Protein AF-A0A679FP13-F1 (afdb_monomer)

Solvent-accessible surface area (backbone atoms only — not comparable to full-atom values): 3685 Å² total; per-residue (Å²): 132,60,70,66,59,54,47,40,58,74,57,45,46,62,51,53,49,55,55,62,66,32,67,67,57,40,51,51,51,55,57,54,54,70,47,47,65,58,51,52,53,54,48,50,53,48,49,63,76,65,48,95,48,94,64,45,67,63,60,76,73,105

Radius of gyration: 22.01 Å; Cα contacts (8 Å, |Δi|>4): 9; chains: 1; bounding box: 35×36×50 Å

Mean predicted aligned error: 6.64 Å

Sequence (62 aa):
MNRFMRFLDEKFMPVAARVGEQRHLQAIRDGIIMTVPLVIIGSLFLIIAFLPIKGYESFMST

pLDDT: mean 90.81, std 6.93, range [58.38, 97.38]

Organism: NCBI:txid129338

Secondary structure (DSSP, 8-state):
--HHHHHIIIIIHHHHHHHHT-HHHHHHHHHHHTTHHHHHHHHHHHHHHT---TTHHHHHT-

Structure (mmCIF, N/CA/C/O backbone):
data_AF-A0A679FP13-F1
#
_entry.id   AF-A0A679FP13-F1
#
loop_
_atom_site.group_PDB
_atom_site.id
_atom_site.type_symbol
_atom_site.label_atom_id
_atom_site.label_alt_id
_atom_site.label_comp_id
_atom_site.label_asym_id
_atom_site.label_entity_id
_atom_site.label_seq_id
_atom_site.pdbx_PDB_ins_code
_atom_site.Cartn_x
_atom_site.Cartn_y
_atom_site.Cartn_z
_atom_site.occupancy
_atom_site.B_iso_or_equiv
_atom_site.auth_seq_id
_atom_site.auth_comp_id
_atom_site.auth_asym_id
_atom_site.auth_atom_id
_atom_site.pdbx_PDB_model_num
ATOM 1 N N . MET A 1 1 ? -15.318 26.929 12.752 1.00 58.38 1 MET A N 1
ATOM 2 C CA . MET A 1 1 ? -15.242 25.505 12.356 1.00 58.38 1 MET A CA 1
ATOM 3 C C . MET A 1 1 ? -16.545 25.121 11.667 1.00 58.38 1 MET A C 1
ATOM 5 O O . MET A 1 1 ? -17.601 25.340 12.253 1.00 58.38 1 MET A O 1
ATOM 9 N N . ASN A 1 2 ? -16.502 24.622 10.430 1.00 86.50 2 ASN A N 1
ATOM 10 C CA . ASN A 1 2 ? -17.711 24.256 9.680 1.00 86.50 2 ASN A CA 1
ATOM 11 C 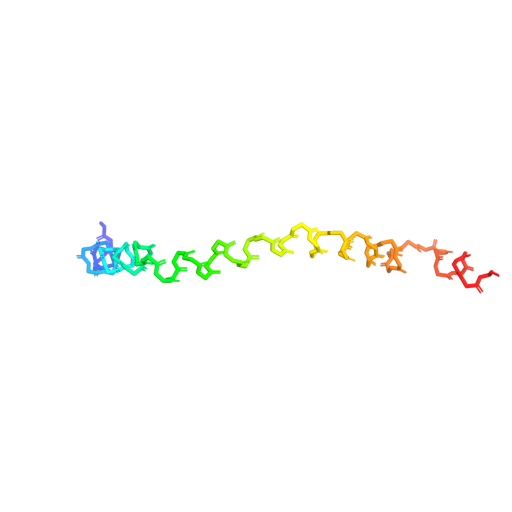C . ASN A 1 2 ? -18.469 23.138 10.417 1.00 86.50 2 ASN A C 1
ATOM 13 O O . ASN A 1 2 ? -17.856 22.145 10.804 1.00 86.50 2 ASN A O 1
ATOM 17 N N . ARG A 1 3 ? -19.795 23.274 10.603 1.00 84.00 3 ARG A N 1
ATOM 18 C CA . ARG A 1 3 ? -20.632 22.262 11.295 1.00 84.00 3 ARG A CA 1
ATOM 19 C C . ARG A 1 3 ? -20.456 20.856 10.719 1.00 84.00 3 ARG A C 1
ATOM 21 O O . ARG A 1 3 ? -20.497 19.891 11.467 1.00 84.00 3 ARG A O 1
ATOM 28 N N . PHE A 1 4 ? -20.229 20.767 9.411 1.00 88.00 4 PHE A N 1
ATOM 29 C CA . PHE A 1 4 ? -19.939 19.521 8.711 1.00 88.00 4 PHE A CA 1
ATOM 30 C C . PHE A 1 4 ? -18.659 18.8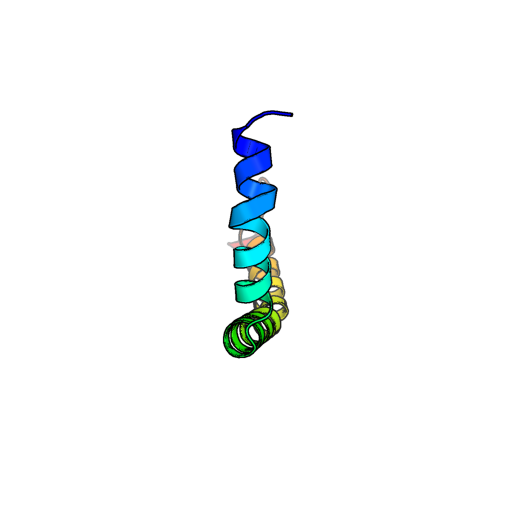36 9.213 1.00 88.00 4 PHE A C 1
ATOM 32 O O . PHE A 1 4 ? -18.699 17.664 9.567 1.00 88.00 4 PHE A O 1
ATOM 39 N N . MET A 1 5 ? -17.550 19.576 9.326 1.00 89.12 5 MET A N 1
ATOM 40 C CA . MET A 1 5 ? -16.298 19.024 9.862 1.00 89.12 5 MET A CA 1
ATOM 41 C C . MET A 1 5 ? -16.461 18.596 11.319 1.00 89.12 5 MET A C 1
ATOM 43 O O . MET A 1 5 ? -16.027 17.516 11.694 1.00 89.12 5 MET A O 1
ATOM 47 N N . ARG A 1 6 ? -17.191 19.387 12.118 1.00 89.50 6 ARG A N 1
ATOM 48 C CA . ARG A 1 6 ? -17.468 19.035 13.516 1.00 89.50 6 ARG A CA 1
ATOM 49 C C . ARG A 1 6 ? -18.291 17.745 13.644 1.00 89.50 6 ARG A C 1
ATOM 51 O O . ARG A 1 6 ? -18.037 16.946 14.533 1.00 89.50 6 ARG A O 1
ATOM 58 N N . PHE A 1 7 ? -19.244 17.513 12.739 1.00 90.75 7 PHE A N 1
ATOM 59 C CA . PHE A 1 7 ? -20.001 16.260 12.678 1.00 90.75 7 PHE A CA 1
ATOM 60 C C . PHE A 1 7 ? -19.122 15.065 12.284 1.00 90.75 7 PHE A C 1
ATOM 62 O O . PHE A 1 7 ? -19.239 14.000 12.890 1.00 90.75 7 PHE A O 1
ATOM 69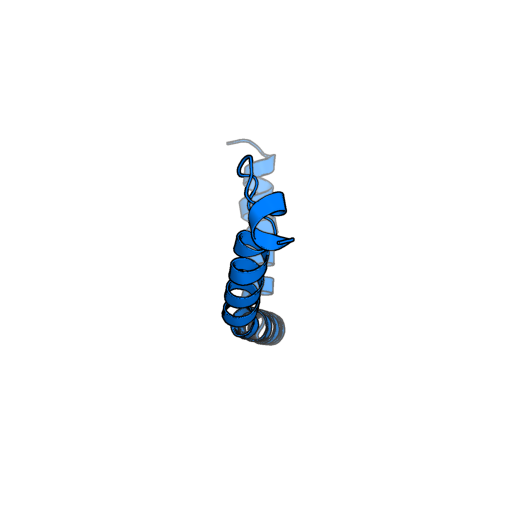 N N . LEU A 1 8 ? -18.233 15.233 11.300 1.00 90.44 8 LEU A N 1
ATOM 70 C CA . LEU A 1 8 ? -17.285 14.185 10.922 1.00 90.44 8 LEU A CA 1
ATOM 71 C C . LEU A 1 8 ? -16.358 13.827 12.086 1.00 90.44 8 LEU A C 1
ATOM 73 O O . LEU A 1 8 ? -16.230 12.649 12.405 1.00 90.44 8 LEU A O 1
ATOM 77 N N . ASP A 1 9 ? -15.792 14.811 12.777 1.00 88.75 9 ASP A N 1
ATOM 78 C CA . ASP A 1 9 ? -14.905 14.551 13.914 1.00 88.75 9 ASP A CA 1
ATOM 79 C C . ASP A 1 9 ? -15.641 13.900 15.094 1.00 88.75 9 ASP A C 1
ATOM 81 O O . ASP A 1 9 ? -15.167 12.918 15.662 1.00 88.75 9 ASP A O 1
ATOM 85 N N . GLU A 1 10 ? -16.829 14.392 15.456 1.00 89.31 10 GLU A N 1
ATOM 86 C CA . GLU A 1 10 ? -17.544 13.914 16.647 1.00 89.31 10 GLU A CA 1
ATOM 87 C C . GLU A 1 10 ? -18.277 12.581 16.434 1.00 89.31 10 GLU A C 1
ATOM 89 O O . GLU A 1 10 ? -18.520 11.850 17.399 1.00 89.31 10 GLU A O 1
ATOM 94 N N . LYS A 1 11 ? -18.690 12.266 15.200 1.00 86.81 11 LYS A N 1
ATOM 95 C CA . LYS A 1 11 ? -19.531 11.090 14.911 1.00 86.81 11 LYS A CA 1
ATOM 96 C C . LYS A 1 11 ? -18.885 10.096 13.963 1.00 86.81 11 LYS A C 1
ATOM 98 O O . LYS A 1 11 ? -19.018 8.898 14.190 1.00 86.81 11 LYS A O 1
ATOM 103 N N . PHE A 1 12 ? -18.200 10.559 12.924 1.00 91.19 12 PHE A N 1
ATOM 104 C CA . PHE A 1 12 ? -17.641 9.674 11.904 1.00 91.19 12 PHE A CA 1
ATOM 105 C C . PHE A 1 12 ? -16.260 9.141 12.299 1.00 91.19 12 PHE A C 1
ATOM 107 O O . PHE A 1 12 ? -16.030 7.935 12.236 1.00 91.19 12 PHE A O 1
ATOM 114 N N . MET A 1 13 ? -15.374 10.007 12.792 1.00 92.44 13 MET A N 1
ATOM 115 C CA . MET A 1 13 ? -14.025 9.654 13.237 1.00 92.44 13 MET A CA 1
ATOM 116 C C . MET A 1 13 ? -13.990 8.531 14.288 1.00 92.44 13 MET A C 1
ATOM 118 O O . MET A 1 13 ? -13.263 7.559 14.077 1.00 92.44 13 MET A O 1
ATOM 122 N N . PRO A 1 14 ? -14.792 8.561 15.378 1.00 88.69 14 PRO A N 1
ATOM 123 C CA . PRO A 1 14 ? -14.776 7.476 16.362 1.00 88.69 14 PRO A CA 1
ATOM 124 C C . PRO A 1 14 ? -15.300 6.147 15.800 1.00 88.69 14 PRO A C 1
ATOM 126 O O . PRO A 1 14 ? -14.887 5.080 16.250 1.00 88.69 14 PRO A O 1
ATOM 129 N N . VAL A 1 15 ? -16.199 6.185 14.813 1.00 91.81 15 VAL A N 1
ATOM 130 C CA . VAL A 1 15 ? -16.699 4.975 14.148 1.00 91.81 15 VAL A CA 1
ATOM 131 C C . VAL A 1 15 ? -15.636 4.412 13.209 1.00 91.81 15 VAL A C 1
ATOM 133 O O . VAL A 1 15 ? -15.355 3.217 13.265 1.00 91.81 15 VAL A O 1
ATOM 136 N N . ALA A 1 16 ? -14.994 5.263 12.408 1.00 90.31 16 ALA A N 1
ATOM 137 C CA . ALA A 1 16 ? -13.895 4.872 11.531 1.00 90.31 16 ALA A CA 1
ATOM 138 C C . ALA A 1 16 ? -12.724 4.263 12.321 1.00 90.31 16 ALA A C 1
ATOM 140 O O . ALA A 1 16 ? -12.189 3.232 11.915 1.00 90.31 16 ALA A O 1
ATOM 141 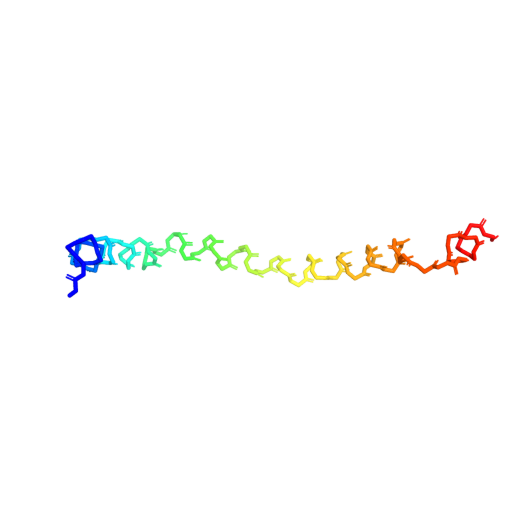N N . ALA A 1 17 ? -12.389 4.837 13.483 1.00 90.31 17 ALA A N 1
ATOM 142 C CA . ALA A 1 17 ? -11.375 4.295 14.385 1.00 90.31 17 ALA A CA 1
ATOM 143 C C . ALA A 1 17 ? -11.732 2.875 14.856 1.00 90.31 17 ALA A C 1
ATOM 145 O O . ALA A 1 17 ? -10.944 1.951 14.677 1.00 90.31 17 ALA A O 1
ATOM 146 N N . ARG A 1 18 ? -12.961 2.660 15.350 1.00 90.62 18 ARG A N 1
ATOM 147 C CA . ARG A 1 18 ? -13.425 1.327 15.787 1.00 90.62 18 ARG A CA 1
ATOM 148 C C . ARG A 1 18 ? -13.429 0.291 14.665 1.00 90.62 18 ARG A C 1
ATOM 150 O O . ARG A 1 18 ? -13.139 -0.877 14.909 1.00 90.62 18 ARG A O 1
ATOM 157 N N . VAL A 1 19 ? -13.773 0.699 13.444 1.00 92.50 19 VAL A N 1
ATOM 158 C CA . VAL A 1 19 ? -13.739 -0.181 12.266 1.00 92.50 19 VAL A CA 1
ATOM 159 C C . VAL A 1 19 ? -12.294 -0.543 11.911 1.00 92.50 19 VAL A C 1
ATOM 161 O O . VAL A 1 19 ? -12.008 -1.710 11.651 1.00 92.50 19 VAL A O 1
ATOM 164 N N . GLY A 1 20 ? -11.374 0.423 11.958 1.00 88.56 20 GLY A N 1
ATOM 165 C CA . GLY A 1 20 ? -9.945 0.192 11.729 1.00 88.56 20 GLY A CA 1
ATOM 166 C C . GLY A 1 20 ? -9.264 -0.648 12.816 1.00 88.56 20 GLY A C 1
ATOM 167 O O . GLY A 1 20 ? -8.285 -1.336 12.534 1.00 88.56 20 GLY A O 1
ATOM 168 N N . GLU A 1 21 ? -9.789 -0.636 14.041 1.00 93.81 21 GLU A N 1
ATOM 169 C CA . GLU A 1 21 ? -9.311 -1.444 15.174 1.00 93.81 21 GLU A CA 1
ATOM 170 C C . GLU A 1 21 ? -9.835 -2.890 15.171 1.00 93.81 21 GLU A C 1
ATOM 172 O O . GLU A 1 21 ? -9.434 -3.722 15.988 1.00 93.81 21 GLU A O 1
ATOM 177 N N . GLN A 1 22 ? -10.737 -3.227 14.250 1.00 96.44 22 GLN A N 1
ATOM 178 C CA . GLN A 1 22 ? -11.335 -4.550 14.195 1.00 96.44 22 GLN A CA 1
ATOM 179 C C . GLN A 1 22 ? -10.314 -5.575 13.666 1.00 96.44 22 GLN A C 1
ATOM 181 O O . GLN A 1 22 ? -9.849 -5.502 12.530 1.00 96.44 22 GLN A O 1
ATOM 186 N N . ARG A 1 23 ? -9.987 -6.572 14.498 1.00 95.00 23 ARG A N 1
ATOM 187 C CA . ARG A 1 23 ? -8.916 -7.556 14.241 1.00 95.00 23 ARG A CA 1
ATOM 188 C C . ARG A 1 23 ? -9.028 -8.345 12.926 1.00 95.00 23 ARG A C 1
ATOM 190 O O . ARG A 1 23 ? -8.013 -8.737 12.373 1.00 95.00 23 ARG A O 1
ATOM 197 N N . HIS A 1 24 ? -10.237 -8.596 12.426 1.00 96.00 24 HIS A N 1
ATOM 198 C CA . HIS A 1 24 ? -10.458 -9.307 11.162 1.00 96.00 24 HIS A CA 1
ATOM 199 C C . HIS A 1 24 ? -10.161 -8.394 9.967 1.00 96.00 24 HIS A C 1
ATOM 201 O O . HIS A 1 24 ? -9.503 -8.822 9.026 1.00 96.00 24 HIS A O 1
ATOM 207 N N . LEU A 1 25 ?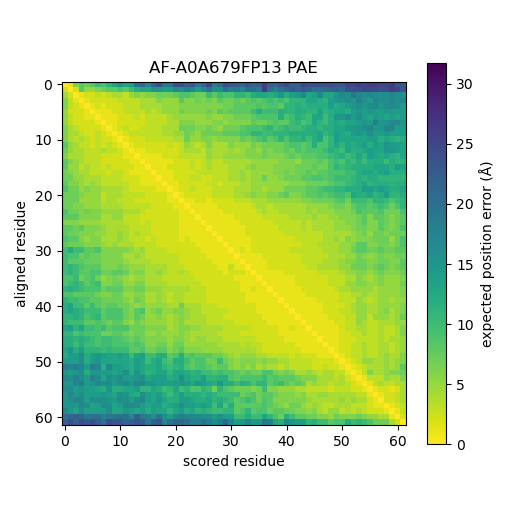 -10.582 -7.127 10.017 1.00 94.94 25 LEU A N 1
ATOM 208 C CA . LEU A 1 25 ? -10.229 -6.131 9.002 1.00 94.94 25 LEU A CA 1
ATOM 209 C C . LEU A 1 25 ? -8.725 -5.850 8.996 1.00 94.94 25 LEU A C 1
ATOM 211 O O . LEU A 1 25 ? -8.134 -5.743 7.923 1.00 94.94 25 LEU A O 1
ATOM 215 N N . GLN A 1 26 ? -8.097 -5.797 10.172 1.00 94.94 26 GLN A N 1
ATOM 216 C CA . GLN A 1 26 ? -6.641 -5.691 10.286 1.00 94.94 26 GLN A CA 1
ATOM 217 C C . GLN A 1 26 ? -5.938 -6.907 9.682 1.00 94.94 26 GLN A C 1
ATOM 219 O O . GLN A 1 26 ? -5.083 -6.732 8.825 1.00 94.94 26 GLN A O 1
ATOM 224 N N . ALA A 1 27 ? -6.364 -8.127 10.019 1.00 95.50 27 ALA A N 1
ATOM 225 C CA . ALA A 1 27 ? -5.785 -9.341 9.446 1.00 95.50 27 ALA A CA 1
ATOM 226 C C . ALA A 1 27 ? -5.914 -9.392 7.912 1.00 95.50 27 ALA A C 1
ATOM 228 O O . ALA A 1 27 ? -4.978 -9.805 7.230 1.00 95.50 27 ALA A O 1
ATOM 229 N N . ILE A 1 28 ? -7.043 -8.937 7.351 1.00 95.56 28 ILE A N 1
ATOM 230 C CA . ILE A 1 28 ? -7.222 -8.829 5.894 1.00 95.56 28 ILE A CA 1
ATOM 231 C C . ILE A 1 28 ? -6.273 -7.779 5.308 1.00 95.56 28 ILE A C 1
ATOM 233 O O . ILE A 1 28 ? -5.610 -8.051 4.307 1.00 95.56 28 ILE A O 1
ATOM 237 N N . ARG A 1 29 ? -6.183 -6.593 5.921 1.00 94.62 29 ARG A N 1
ATOM 238 C CA . ARG A 1 29 ? -5.262 -5.531 5.494 1.00 94.62 29 ARG A CA 1
ATOM 239 C C . ARG A 1 29 ? -3.820 -6.031 5.489 1.00 94.62 29 ARG A C 1
ATOM 241 O O . ARG A 1 29 ? -3.131 -5.857 4.487 1.00 94.62 29 ARG A O 1
ATOM 248 N N . ASP A 1 30 ? -3.384 -6.654 6.574 1.00 94.94 30 ASP A N 1
ATOM 249 C CA . ASP A 1 30 ? -2.027 -7.179 6.714 1.00 94.94 30 ASP A CA 1
ATOM 250 C C . ASP A 1 30 ? -1.776 -8.303 5.696 1.00 94.94 30 ASP A C 1
ATOM 252 O O . ASP A 1 30 ? -0.729 -8.338 5.049 1.00 94.94 30 ASP A O 1
ATOM 256 N N . GLY A 1 31 ? -2.788 -9.145 5.455 1.00 95.25 31 GLY A N 1
ATOM 257 C CA . GLY A 1 31 ? -2.823 -10.129 4.374 1.00 95.25 31 GLY A CA 1
ATOM 258 C C . GLY A 1 31 ? -2.566 -9.526 2.993 1.00 95.25 31 GLY A C 1
ATOM 259 O O . GLY A 1 31 ? -1.717 -10.008 2.245 1.00 95.25 31 GLY A O 1
ATOM 260 N N . ILE A 1 32 ? -3.263 -8.439 2.663 1.00 96.00 32 ILE A N 1
ATOM 261 C CA . ILE A 1 32 ? -3.096 -7.731 1.388 1.00 96.00 32 ILE A CA 1
ATOM 262 C C . ILE A 1 32 ? -1.714 -7.077 1.311 1.00 96.00 32 ILE A C 1
ATOM 264 O O . ILE A 1 32 ? -1.065 -7.153 0.268 1.00 96.00 32 ILE A O 1
ATOM 268 N N . ILE A 1 33 ? -1.227 -6.472 2.398 1.00 96.81 33 ILE A N 1
ATOM 269 C CA . ILE A 1 33 ? 0.084 -5.807 2.423 1.00 96.81 33 ILE A CA 1
ATOM 270 C C . ILE A 1 33 ? 1.215 -6.792 2.098 1.00 96.81 33 ILE A C 1
ATOM 272 O O . ILE A 1 33 ? 2.153 -6.419 1.395 1.00 96.81 33 ILE A O 1
ATOM 276 N N . MET A 1 34 ? 1.100 -8.064 2.492 1.00 96.44 34 MET A N 1
ATOM 277 C CA . MET A 1 34 ? 2.075 -9.098 2.115 1.00 96.44 34 MET A CA 1
ATOM 278 C C . MET A 1 34 ? 2.196 -9.311 0.596 1.00 96.44 34 MET A C 1
ATOM 280 O O . MET A 1 34 ? 3.235 -9.773 0.129 1.00 96.44 34 MET A O 1
ATOM 284 N N . THR A 1 35 ? 1.181 -8.944 -0.193 1.00 96.44 35 THR A N 1
ATOM 285 C CA . THR A 1 35 ? 1.212 -9.043 -1.665 1.00 96.44 35 THR A CA 1
ATOM 286 C C . THR A 1 35 ? 1.835 -7.822 -2.345 1.00 96.44 35 THR A C 1
ATOM 288 O O . THR A 1 35 ? 2.232 -7.901 -3.508 1.00 96.44 35 THR A O 1
ATOM 291 N N . VAL A 1 36 ? 1.981 -6.699 -1.632 1.00 97.25 36 VAL A N 1
ATOM 292 C CA . VAL A 1 36 ? 2.511 -5.442 -2.187 1.00 97.25 36 VAL A CA 1
ATOM 293 C C . VAL A 1 36 ? 3.915 -5.604 -2.790 1.00 97.25 36 VAL A C 1
ATOM 295 O O . VAL A 1 36 ? 4.120 -5.105 -3.896 1.00 97.25 36 VAL A O 1
ATOM 298 N N . PRO A 1 37 ? 4.871 -6.332 -2.175 1.00 95.56 37 PRO A N 1
ATOM 299 C CA . PRO A 1 37 ? 6.180 -6.561 -2.788 1.00 95.56 37 PRO A CA 1
ATOM 300 C C . PRO A 1 37 ? 6.093 -7.273 -4.144 1.00 95.56 37 PRO A C 1
ATOM 302 O O . PRO A 1 37 ? 6.787 -6.892 -5.083 1.00 95.56 37 PRO A O 1
ATOM 305 N N . LEU A 1 38 ? 5.203 -8.263 -4.276 1.00 96.62 38 LEU A N 1
ATOM 306 C CA . LEU A 1 38 ? 4.984 -8.974 -5.537 1.00 96.62 38 LEU A CA 1
ATOM 307 C C . LEU A 1 38 ? 4.416 -8.036 -6.611 1.00 96.62 38 LEU A C 1
ATOM 309 O O . LEU A 1 38 ? 4.874 -8.054 -7.752 1.00 96.62 38 LEU A O 1
ATOM 313 N N . 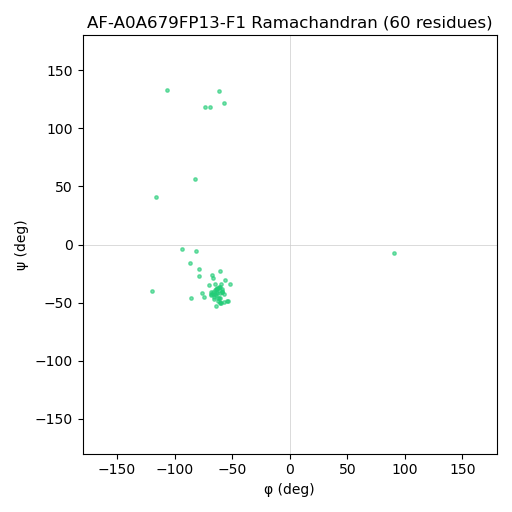VAL A 1 39 ? 3.460 -7.180 -6.237 1.00 97.12 39 VAL A N 1
ATOM 314 C CA . VAL A 1 39 ? 2.889 -6.165 -7.137 1.00 97.12 39 VAL A CA 1
ATOM 315 C C . VAL A 1 39 ? 3.949 -5.158 -7.583 1.00 97.12 39 VAL A C 1
ATOM 317 O O . VAL A 1 39 ? 3.993 -4.816 -8.763 1.00 97.12 39 VAL A O 1
ATOM 320 N N . ILE A 1 40 ? 4.826 -4.708 -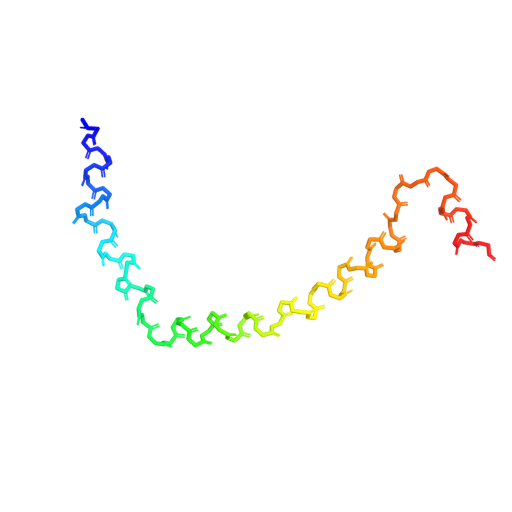6.681 1.00 97.19 40 ILE A N 1
ATOM 321 C CA . ILE A 1 40 ? 5.936 -3.800 -7.014 1.00 97.19 40 ILE A CA 1
ATOM 322 C C . ILE A 1 40 ? 6.868 -4.452 -8.037 1.00 97.19 40 ILE A C 1
ATOM 324 O O . ILE A 1 40 ? 7.206 -3.827 -9.040 1.00 97.19 40 ILE A O 1
ATOM 328 N N . ILE A 1 41 ? 7.236 -5.717 -7.818 1.00 97.38 41 ILE A N 1
ATOM 329 C CA . ILE A 1 41 ? 8.081 -6.476 -8.745 1.00 97.38 41 ILE A CA 1
ATOM 330 C C . ILE A 1 41 ? 7.401 -6.587 -10.116 1.00 97.38 41 ILE A C 1
ATOM 332 O O . ILE A 1 41 ? 8.008 -6.234 -11.123 1.00 97.38 41 ILE A O 1
ATOM 336 N N . GLY A 1 42 ? 6.131 -7.001 -10.173 1.00 96.31 42 GLY A N 1
ATOM 337 C CA . GLY A 1 42 ? 5.384 -7.076 -11.434 1.00 96.31 42 GLY A CA 1
ATOM 338 C C . GLY A 1 42 ? 5.281 -5.723 -12.145 1.00 96.31 42 GLY A C 1
ATOM 339 O O . GLY A 1 42 ? 5.481 -5.635 -13.355 1.00 96.31 42 GLY A O 1
ATOM 340 N N . SER A 1 43 ? 5.058 -4.650 -11.387 1.00 97.00 43 SER A N 1
ATOM 341 C CA . SER A 1 43 ? 4.993 -3.285 -11.919 1.00 97.00 43 SER A CA 1
ATOM 342 C C . SER A 1 43 ? 6.334 -2.821 -12.491 1.00 97.00 43 SER A C 1
ATOM 344 O O . SER A 1 43 ? 6.346 -2.124 -13.501 1.00 97.00 43 SER A O 1
ATOM 346 N N . LEU A 1 44 ? 7.464 -3.238 -11.911 1.00 96.56 44 LEU A N 1
ATOM 347 C CA . LEU A 1 44 ? 8.793 -2.948 -12.456 1.00 96.56 44 LEU A CA 1
ATOM 348 C C . LEU A 1 44 ? 8.969 -3.568 -13.849 1.00 96.56 44 LEU A C 1
ATOM 350 O O . LEU A 1 44 ? 9.413 -2.887 -14.772 1.00 96.56 44 LEU A O 1
ATOM 354 N N . PHE A 1 45 ? 8.572 -4.831 -14.019 1.00 94.88 45 PHE A N 1
ATOM 355 C CA . PHE A 1 45 ? 8.607 -5.490 -15.326 1.00 94.88 45 PHE A CA 1
ATOM 356 C C . PHE A 1 45 ? 7.682 -4.813 -16.340 1.00 94.88 45 PHE A C 1
ATOM 358 O O . PHE A 1 45 ? 8.067 -4.665 -17.497 1.00 94.88 45 PHE A O 1
ATOM 365 N N . LEU A 1 46 ? 6.501 -4.351 -15.914 1.00 94.75 46 LEU A N 1
ATOM 366 C CA . LEU A 1 46 ? 5.593 -3.595 -16.781 1.00 94.75 46 LEU A CA 1
ATOM 367 C C . LEU A 1 46 ? 6.197 -2.263 -17.231 1.00 94.75 46 LEU A C 1
ATOM 369 O O . LEU A 1 46 ? 6.103 -1.927 -18.407 1.00 94.75 46 LEU A O 1
ATOM 373 N N . ILE A 1 47 ? 6.841 -1.522 -16.326 1.00 94.31 47 ILE A N 1
ATOM 374 C CA . ILE A 1 47 ? 7.515 -0.261 -16.669 1.00 94.31 47 ILE A CA 1
ATOM 375 C C . ILE A 1 47 ? 8.622 -0.504 -17.696 1.00 94.31 47 ILE A C 1
ATOM 377 O O . ILE A 1 47 ? 8.762 0.282 -18.629 1.00 94.31 47 ILE A O 1
ATOM 381 N N . ILE A 1 48 ? 9.391 -1.584 -17.537 1.00 91.31 48 ILE A N 1
ATOM 382 C CA . ILE A 1 48 ? 10.421 -1.962 -18.506 1.00 91.31 48 ILE A CA 1
ATOM 383 C C . ILE A 1 48 ? 9.761 -2.314 -19.842 1.00 91.31 48 ILE A C 1
ATOM 385 O O . ILE A 1 48 ? 10.107 -1.719 -20.849 1.00 91.31 48 ILE A O 1
ATOM 389 N N . ALA A 1 49 ? 8.772 -3.209 -19.863 1.00 89.94 49 ALA A N 1
ATOM 390 C CA . ALA A 1 49 ? 8.125 -3.653 -21.099 1.00 89.94 49 ALA A CA 1
ATOM 391 C C . ALA A 1 49 ? 7.446 -2.513 -21.882 1.00 89.94 49 ALA A C 1
ATOM 393 O O . ALA A 1 49 ? 7.475 -2.511 -23.110 1.00 89.94 49 ALA A O 1
ATOM 394 N N . PHE A 1 50 ? 6.857 -1.545 -21.178 1.00 89.56 50 PHE A N 1
ATOM 395 C CA . PHE A 1 50 ? 6.063 -0.457 -21.756 1.00 89.56 50 PHE A CA 1
ATOM 396 C C . PHE A 1 50 ? 6.695 0.918 -21.522 1.00 89.56 50 PHE A C 1
ATOM 398 O O . PHE A 1 50 ? 6.005 1.892 -21.212 1.00 89.56 50 PHE A O 1
ATOM 405 N N . LEU A 1 51 ? 8.018 1.010 -21.652 1.00 92.56 51 LEU A N 1
ATOM 406 C CA . LEU A 1 51 ? 8.739 2.264 -21.475 1.00 92.56 51 LEU A CA 1
ATOM 407 C C . LEU A 1 51 ? 8.421 3.235 -22.637 1.00 92.56 51 LEU A C 1
ATOM 409 O O . LEU A 1 51 ? 8.760 2.936 -23.785 1.00 92.56 51 LEU A O 1
ATOM 413 N N . PRO A 1 52 ? 7.827 4.423 -22.387 1.00 88.88 52 PRO A N 1
ATOM 414 C CA . PRO A 1 52 ? 7.388 5.335 -23.446 1.00 88.88 52 PRO A CA 1
ATOM 415 C C . PRO A 1 52 ? 8.547 6.202 -23.970 1.00 88.88 52 PRO A C 1
ATOM 417 O O . PRO A 1 52 ? 8.497 7.434 -23.942 1.00 88.88 52 PRO A O 1
ATOM 420 N N . ILE A 1 53 ? 9.622 5.561 -24.432 1.00 90.31 53 ILE A N 1
ATOM 421 C CA . ILE A 1 53 ? 10.784 6.218 -25.038 1.00 90.31 53 ILE A CA 1
ATOM 422 C C . ILE A 1 53 ? 10.768 5.977 -26.546 1.00 90.31 53 ILE A C 1
ATOM 424 O O . ILE A 1 53 ? 10.604 4.855 -27.023 1.00 90.31 53 ILE A O 1
ATOM 428 N N . LYS A 1 54 ? 10.973 7.049 -27.319 1.00 85.00 54 LYS A N 1
ATOM 429 C CA . LYS A 1 54 ? 11.058 6.974 -28.783 1.00 85.00 54 LYS A CA 1
ATOM 430 C C . LYS A 1 54 ? 12.165 5.993 -29.196 1.00 85.00 54 LYS A C 1
ATOM 432 O O . LYS A 1 54 ? 13.317 6.186 -28.826 1.00 85.00 54 LYS A O 1
ATOM 437 N N . GLY A 1 55 ? 11.809 4.965 -29.968 1.00 84.94 55 GLY A N 1
ATOM 438 C CA . GLY A 1 55 ? 12.735 3.932 -30.453 1.00 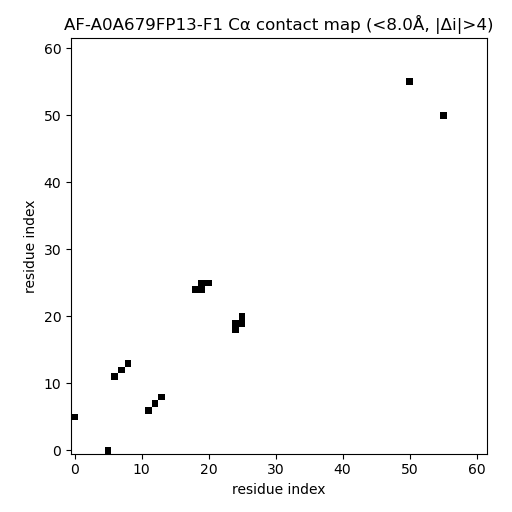84.94 55 GLY A CA 1
ATOM 439 C C . GLY A 1 55 ? 12.884 2.702 -29.548 1.00 84.94 55 GLY A C 1
ATOM 440 O O . GLY A 1 55 ? 13.476 1.719 -29.981 1.00 84.94 55 GLY A O 1
ATOM 441 N N . TYR A 1 56 ? 12.310 2.706 -28.340 1.00 88.31 56 TYR A N 1
ATOM 442 C CA . TYR A 1 56 ? 12.390 1.571 -27.415 1.00 88.31 56 TYR A CA 1
ATOM 443 C C . TYR A 1 56 ? 11.612 0.343 -27.910 1.00 88.31 56 TYR A C 1
ATOM 445 O O . TYR A 1 56 ? 12.140 -0.764 -27.908 1.00 88.31 56 TYR A O 1
ATOM 453 N N . GLU A 1 57 ? 10.398 0.538 -28.428 1.00 83.50 57 GLU A N 1
ATOM 454 C CA . GLU A 1 57 ? 9.592 -0.555 -28.995 1.00 83.50 57 GLU A CA 1
ATOM 455 C C . GLU A 1 57 ? 10.285 -1.226 -30.190 1.00 83.50 57 GLU A C 1
ATOM 457 O O . GLU A 1 57 ? 10.253 -2.446 -30.330 1.00 83.50 57 GLU A O 1
ATOM 462 N N . SER A 1 58 ? 10.974 -0.443 -31.029 1.00 84.56 58 SER A N 1
ATOM 463 C CA . SER A 1 58 ? 11.742 -0.975 -32.161 1.00 84.56 58 SER A CA 1
ATOM 464 C C . SER A 1 58 ? 12.979 -1.746 -31.698 1.00 84.56 58 SER A C 1
ATOM 466 O O . SER A 1 58 ? 13.337 -2.729 -32.333 1.00 84.56 58 SER A O 1
ATOM 468 N N . PHE A 1 59 ? 13.619 -1.324 -30.603 1.00 86.56 59 PHE A N 1
ATOM 469 C CA . PHE A 1 59 ? 14.749 -2.036 -30.001 1.00 86.56 59 PHE A CA 1
ATOM 470 C C . PHE A 1 59 ? 14.320 -3.370 -29.374 1.00 86.56 59 PHE A C 1
ATOM 472 O O . PHE A 1 59 ? 15.018 -4.361 -29.533 1.00 86.56 59 PHE A O 1
ATOM 479 N N . MET A 1 60 ? 13.169 -3.411 -28.698 1.00 84.69 60 MET A N 1
ATOM 480 C CA . MET A 1 60 ? 12.658 -4.620 -28.035 1.00 84.69 60 MET A CA 1
ATOM 481 C C . MET A 1 60 ? 11.999 -5.629 -28.991 1.00 84.69 60 MET A C 1
ATOM 483 O O . MET A 1 60 ? 11.842 -6.790 -28.627 1.00 84.69 60 MET A O 1
ATOM 487 N N . SER A 1 61 ? 11.567 -5.189 -30.179 1.00 81.88 61 SER A N 1
ATOM 488 C CA . SER A 1 61 ? 10.965 -6.046 -31.218 1.00 81.88 61 SER A CA 1
ATOM 489 C C . SER A 1 61 ? 11.962 -6.564 -32.261 1.00 81.88 61 SER A C 1
ATOM 491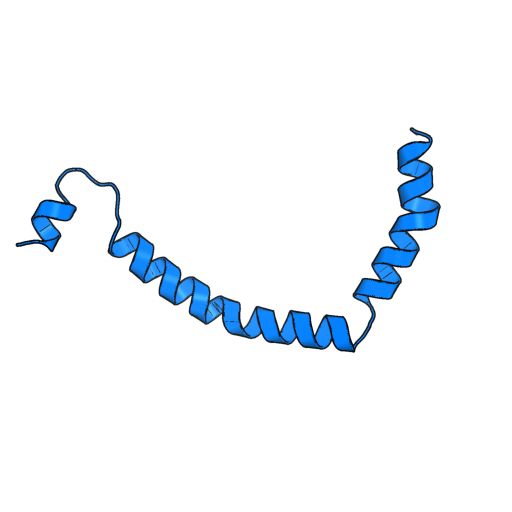 O O . SER A 1 61 ? 11.562 -7.335 -33.135 1.00 81.88 61 SER A O 1
ATOM 493 N N . THR A 1 62 ? 13.228 -6.139 -32.173 1.00 62.66 62 THR A N 1
ATOM 494 C CA . THR A 1 62 ? 14.348 -6.658 -32.975 1.00 62.66 62 THR A CA 1
ATOM 495 C C . THR A 1 62 ? 14.958 -7.872 -32.289 1.00 62.66 62 THR A C 1
ATOM 497 O O . THR A 1 62 ? 15.180 -8.884 -32.989 1.00 62.66 62 THR A O 1
#

Foldseek 3Di:
DPVVVVCCVVPVVVVVVVVCPDPVVVVVVVVVVVCVVVVVVVVVVVCQVPVPDVCSVVVVVD

InterPro domains:
  IPR051088 Bacterial PTS System Sugar-Specific EIIC/EIIB [PTHR33989] (1-58)